Protein AF-A0A6I3LRM0-F1 (afdb_monomer_lite)

Secondary structure (DSSP, 8-state):
--SSHHHHHHSTT-------EEEEEEES-TTSTTEEEEEEEEETTEEEEEEEEE-STT-EEEEEEEEEEGGGTTSSTTEEEEEETTEEEEEEGGGTEEEEE--PPPSS-HHHHHHHHHHHHHHHTTT--GGGS--GGGGGS-HHHHHHHHHHHHHHHHHT-

Structure (mmCIF, N/CA/C/O backbone):
data_AF-A0A6I3LRM0-F1
#
_entry.id   AF-A0A6I3LRM0-F1
#
loop_
_atom_site.group_PDB
_atom_site.id
_atom_site.type_symbol
_atom_site.label_atom_id
_atom_site.label_alt_id
_atom_site.label_comp_id
_atom_site.label_asym_id
_atom_site.label_entity_id
_atom_site.label_seq_id
_atom_site.pdbx_PDB_ins_code
_atom_site.Cartn_x
_atom_site.Cartn_y
_atom_site.Cartn_z
_atom_site.occupancy
_atom_site.B_iso_or_equiv
_atom_site.auth_seq_id
_atom_site.auth_comp_id
_atom_site.auth_asym_id
_atom_site.auth_atom_id
_atom_site.pdbx_PDB_model_num
ATOM 1 N N . MET A 1 1 ? -15.231 53.203 8.872 1.00 47.06 1 MET A N 1
ATOM 2 C CA . MET A 1 1 ? -14.284 52.091 8.605 1.00 47.06 1 MET A CA 1
ATOM 3 C C . MET A 1 1 ? -14.138 51.131 9.801 1.00 47.06 1 MET A C 1
ATOM 5 O O . MET A 1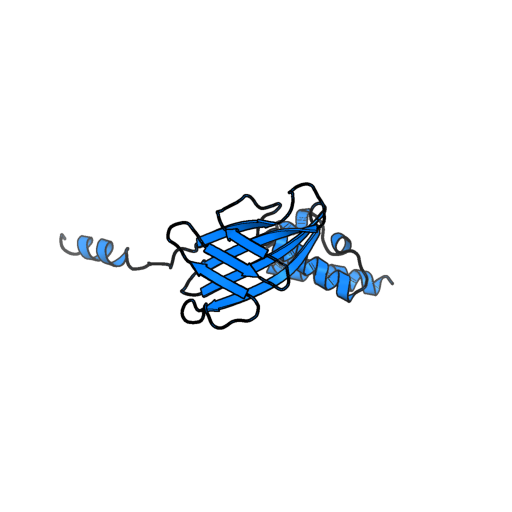 1 ? -13.026 50.768 10.150 1.00 47.06 1 MET A O 1
ATOM 9 N N . LYS A 1 2 ? -15.229 50.709 10.462 1.00 47.00 2 LYS A N 1
ATOM 10 C CA . LYS A 1 2 ? -15.162 49.749 11.592 1.00 47.00 2 LYS A CA 1
ATOM 11 C C . LYS A 1 2 ? -16.012 48.484 11.396 1.00 47.00 2 LYS A C 1
ATOM 13 O O . LYS A 1 2 ? -15.816 47.524 12.124 1.00 47.00 2 LYS A O 1
ATOM 18 N N . ASN A 1 3 ? -16.853 48.434 10.356 1.00 47.88 3 ASN A N 1
ATOM 19 C CA . ASN A 1 3 ? -17.756 47.299 10.112 1.00 47.88 3 ASN A CA 1
ATOM 20 C C . ASN A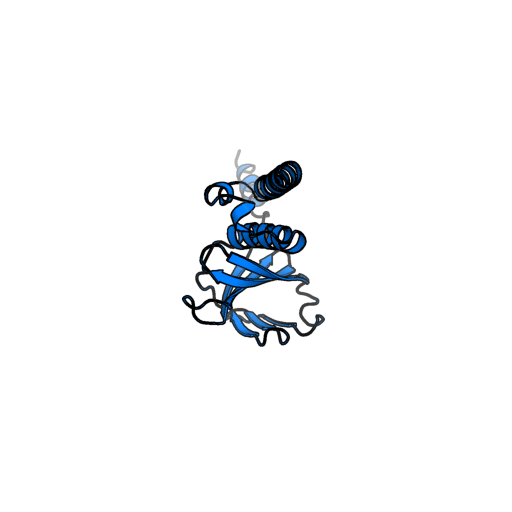 1 3 ? -17.262 46.315 9.035 1.00 47.88 3 ASN A C 1
ATOM 22 O O . ASN A 1 3 ? -17.826 45.238 8.905 1.00 47.88 3 ASN A O 1
ATOM 26 N N . TYR A 1 4 ? -16.193 46.636 8.296 1.00 49.25 4 TYR A N 1
ATOM 27 C CA . TYR A 1 4 ? -15.666 45.758 7.235 1.00 49.25 4 TYR A CA 1
ATOM 28 C C . TYR A 1 4 ? -14.591 44.772 7.718 1.00 49.25 4 TYR A C 1
ATOM 30 O O . TYR A 1 4 ? -14.334 43.775 7.053 1.00 49.25 4 TYR A O 1
ATOM 38 N N . ILE A 1 5 ? -13.995 45.003 8.894 1.00 51.50 5 ILE A N 1
ATOM 39 C CA . ILE A 1 5 ? -12.967 44.111 9.460 1.00 51.50 5 ILE A CA 1
ATOM 40 C C . ILE A 1 5 ? -13.608 42.858 10.081 1.00 51.50 5 ILE A C 1
ATOM 42 O O . ILE A 1 5 ? -13.011 41.786 10.062 1.00 51.50 5 ILE A O 1
ATOM 46 N N . LEU A 1 6 ? -14.858 42.951 10.551 1.00 43.78 6 LEU A N 1
ATOM 47 C CA . LEU A 1 6 ? -15.562 41.809 11.142 1.00 43.78 6 LEU A CA 1
ATOM 48 C C . LEU A 1 6 ? -16.000 40.765 10.097 1.00 43.78 6 LEU A C 1
ATOM 50 O O . LEU A 1 6 ? -16.112 39.587 10.424 1.00 43.78 6 LEU A O 1
ATOM 54 N N . LEU A 1 7 ? -16.202 41.173 8.836 1.00 44.19 7 LEU A N 1
ATOM 55 C CA . LEU A 1 7 ? -16.640 40.267 7.767 1.00 44.19 7 LEU A CA 1
ATOM 56 C C . LEU A 1 7 ? -15.504 39.349 7.273 1.00 44.19 7 LEU A C 1
ATOM 58 O O . LEU A 1 7 ? -15.749 38.201 6.920 1.00 44.19 7 LEU A O 1
ATOM 62 N N . LEU A 1 8 ? -14.252 39.818 7.309 1.00 48.16 8 LEU A N 1
ATOM 63 C CA . LEU A 1 8 ? -13.079 39.036 6.887 1.00 48.16 8 LEU A CA 1
ATOM 64 C C . LEU A 1 8 ? -12.650 37.975 7.912 1.00 48.16 8 LEU A C 1
ATOM 66 O O . LEU A 1 8 ? -12.040 36.979 7.536 1.00 48.16 8 LEU A O 1
ATOM 70 N N . ILE A 1 9 ? -13.016 38.137 9.186 1.00 48.88 9 ILE A N 1
ATOM 71 C CA . ILE A 1 9 ? -12.751 37.132 10.228 1.00 48.88 9 ILE A CA 1
ATOM 72 C C . ILE A 1 9 ? -13.809 36.013 10.188 1.00 48.88 9 ILE A C 1
ATOM 74 O O . ILE A 1 9 ? -13.499 34.866 10.500 1.00 48.88 9 ILE A O 1
ATOM 78 N N . LEU A 1 10 ? -15.033 36.307 9.727 1.00 40.38 10 LEU A N 1
ATOM 79 C CA . LEU A 1 10 ? -16.117 35.320 9.641 1.00 40.38 10 LEU A CA 1
ATOM 80 C C . LEU A 1 10 ? -16.057 34.425 8.388 1.00 40.38 10 LEU A C 1
ATOM 82 O O . LEU A 1 10 ? -16.590 33.320 8.410 1.00 40.38 10 LEU A O 1
ATOM 86 N N . LEU A 1 11 ? -15.393 34.864 7.310 1.00 40.50 11 LEU A N 1
ATOM 87 C CA . LEU A 1 11 ? -15.153 34.030 6.120 1.00 40.50 11 LEU A CA 1
ATOM 88 C C . LEU A 1 11 ? -13.920 33.115 6.240 1.00 40.50 11 LEU A C 1
ATOM 90 O O . LEU A 1 11 ? -13.747 32.221 5.416 1.00 40.50 11 LEU A O 1
ATOM 94 N N . GLY A 1 12 ? -13.081 33.297 7.265 1.00 43.78 12 GLY A N 1
ATOM 95 C CA . GLY A 1 12 ? -11.864 32.503 7.467 1.00 43.78 12 GLY A CA 1
ATOM 96 C C . GLY A 1 12 ? -12.072 31.124 8.106 1.00 43.78 12 GLY A C 1
ATOM 97 O O . GLY A 1 12 ? -11.112 30.369 8.214 1.00 43.78 12 GLY A O 1
ATOM 98 N N . THR A 1 13 ? -13.287 30.777 8.548 1.00 43.78 13 THR A N 1
ATOM 99 C CA . THR A 1 13 ? -13.531 29.580 9.382 1.00 43.78 13 THR A CA 1
ATOM 100 C C . THR A 1 13 ? -14.376 28.485 8.727 1.00 43.78 13 THR A C 1
ATOM 102 O O . THR A 1 13 ? -14.619 27.458 9.356 1.00 43.78 13 THR A O 1
ATOM 105 N N . PHE A 1 14 ? -14.772 28.634 7.458 1.00 41.12 14 PHE A N 1
ATOM 106 C CA . PHE A 1 14 ? -15.563 27.618 6.742 1.00 41.12 14 PHE A CA 1
ATOM 107 C C . PHE A 1 14 ? -14.760 26.679 5.836 1.00 41.12 14 PHE A C 1
ATOM 109 O O . PHE A 1 14 ? -15.344 25.880 5.109 1.00 41.12 14 PHE A O 1
ATOM 116 N N . THR A 1 15 ? -13.432 26.664 5.932 1.00 44.28 15 THR A N 1
ATOM 117 C CA . THR A 1 15 ? -12.644 25.519 5.461 1.00 44.28 15 THR A CA 1
ATOM 118 C C . THR A 1 15 ? -12.465 24.519 6.601 1.00 44.28 15 THR A C 1
ATOM 120 O O . THR A 1 15 ? -11.354 24.202 7.020 1.00 44.28 15 THR A O 1
ATOM 123 N N . LEU A 1 16 ? -13.578 23.953 7.083 1.00 43.88 16 LEU A N 1
ATOM 124 C CA . LEU A 1 16 ? -13.558 22.624 7.701 1.00 43.88 16 LEU A CA 1
ATOM 125 C C . LEU A 1 16 ? -13.198 21.619 6.597 1.00 43.88 16 LEU A C 1
ATOM 127 O O . LEU A 1 16 ? -14.032 20.846 6.133 1.00 43.88 16 LEU A O 1
ATOM 131 N N . GLN A 1 17 ? -11.951 21.651 6.124 1.00 48.22 17 GLN A N 1
ATOM 132 C CA . GLN A 1 17 ? -11.384 20.489 5.466 1.00 48.22 17 GLN A CA 1
ATOM 133 C C . GLN A 1 17 ? -11.472 19.374 6.500 1.00 48.22 17 GLN A C 1
ATOM 135 O O . GLN A 1 17 ? -10.882 19.490 7.576 1.00 48.22 17 GLN A O 1
ATOM 140 N N . ALA A 1 18 ? -12.271 18.343 6.221 1.00 59.72 18 ALA A N 1
ATOM 141 C CA . ALA A 1 18 ? -12.352 17.174 7.077 1.00 59.72 18 ALA A CA 1
ATOM 142 C C . ALA A 1 18 ? -10.9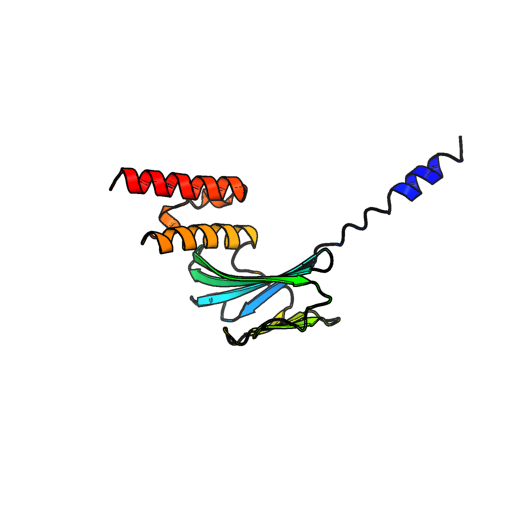22 16.664 7.287 1.00 59.72 18 ALA A C 1
ATOM 144 O O . ALA A 1 18 ? -10.280 16.182 6.351 1.00 59.72 18 ALA A O 1
ATOM 145 N N . GLN A 1 19 ? -10.390 16.878 8.491 1.00 72.00 19 GLN A N 1
ATOM 146 C CA . GLN A 1 19 ? -8.994 16.612 8.787 1.00 72.00 19 GLN A CA 1
ATOM 147 C C . GLN A 1 19 ? -8.731 15.127 8.552 1.00 72.00 19 GLN A C 1
ATOM 149 O O . GLN A 1 19 ? -9.363 14.274 9.181 1.00 72.00 19 GLN A O 1
ATOM 154 N N . GLU A 1 20 ? -7.810 14.821 7.640 1.00 86.88 20 GLU A N 1
ATOM 155 C CA . GLU A 1 20 ? -7.417 13.445 7.371 1.00 86.88 20 GLU A CA 1
ATOM 156 C C . GLU A 1 20 ? -6.839 12.823 8.648 1.00 86.88 20 GLU A C 1
ATOM 158 O O . GLU A 1 20 ? -5.932 13.369 9.284 1.00 86.88 20 GLU A O 1
ATOM 163 N N . GLN A 1 21 ? -7.367 11.662 9.035 1.00 90.12 21 GLN A N 1
ATOM 164 C CA . GLN A 1 21 ? -6.860 10.902 10.170 1.00 90.12 21 GLN A CA 1
ATOM 165 C C . GLN A 1 21 ? -6.245 9.593 9.702 1.00 90.12 21 GLN A C 1
ATOM 167 O O . GLN A 1 21 ? -6.949 8.674 9.290 1.00 90.12 21 GLN A O 1
ATOM 172 N N . VAL A 1 22 ? -4.926 9.483 9.851 1.00 91.88 22 VAL A N 1
ATOM 173 C CA . VAL A 1 22 ? -4.185 8.258 9.544 1.00 91.88 22 VAL A CA 1
ATOM 174 C C . VAL A 1 22 ? -3.939 7.450 10.821 1.00 91.88 22 VAL A C 1
ATOM 176 O O . VAL A 1 22 ? -3.454 7.952 11.844 1.00 91.88 22 VAL A O 1
ATOM 179 N N . PHE A 1 23 ? -4.278 6.166 10.757 1.00 93.88 23 PHE A N 1
ATOM 180 C CA . PHE A 1 23 ? -4.026 5.155 11.773 1.00 93.88 23 PHE A CA 1
ATOM 181 C C . PHE A 1 23 ? -3.180 4.047 11.168 1.00 93.88 23 PHE A C 1
ATOM 183 O O . PHE A 1 23 ? -3.474 3.532 10.096 1.00 93.88 23 PHE A O 1
ATOM 190 N N . THR A 1 24 ? -2.143 3.640 11.884 1.00 94.75 24 THR A N 1
ATOM 191 C CA . THR A 1 24 ? -1.172 2.673 11.374 1.00 94.75 24 THR A CA 1
ATOM 192 C C . THR A 1 24 ? -0.922 1.565 12.387 1.00 94.75 24 THR A C 1
ATOM 194 O O . THR A 1 24 ? -1.028 1.763 13.606 1.00 94.75 24 THR A O 1
ATOM 197 N N . SER A 1 25 ? -0.601 0.368 11.909 1.00 94.94 25 SER A N 1
ATOM 198 C CA . SER A 1 25 ? -0.163 -0.734 12.762 1.00 94.94 25 SER A CA 1
ATOM 199 C C . SER A 1 25 ? 0.694 -1.745 12.013 1.00 94.94 25 SER A C 1
ATOM 201 O O . SER A 1 25 ? 0.900 -1.629 10.813 1.00 94.94 25 SER A O 1
ATOM 203 N N . ARG A 1 26 ? 1.161 -2.757 12.750 1.00 94.38 26 ARG A N 1
ATOM 204 C CA . ARG A 1 26 ? 1.872 -3.914 12.205 1.00 94.38 26 ARG A CA 1
ATOM 205 C C . ARG A 1 26 ? 1.355 -5.218 12.802 1.00 94.38 26 ARG A C 1
ATOM 207 O O . ARG A 1 26 ? 1.115 -5.295 14.020 1.00 94.38 26 ARG A O 1
ATOM 214 N N . LYS A 1 27 ? 1.217 -6.251 11.974 1.00 93.81 27 LYS A N 1
ATOM 215 C CA . LYS A 1 27 ? 1.079 -7.650 12.402 1.00 93.81 27 LYS A CA 1
ATOM 216 C C . LYS A 1 27 ? 2.346 -8.406 12.007 1.00 93.81 27 LYS A C 1
ATOM 218 O O . LYS A 1 27 ? 2.764 -8.336 10.864 1.00 93.81 27 LYS A O 1
ATOM 223 N N . GLY A 1 28 ? 2.925 -9.129 12.960 1.00 91.38 28 GLY A N 1
ATOM 224 C CA . GLY A 1 28 ? 4.242 -9.745 12.812 1.00 91.38 28 GLY A CA 1
ATOM 225 C C . GLY A 1 28 ? 5.378 -8.851 13.334 1.00 91.38 28 GLY A C 1
ATOM 226 O O . GLY A 1 28 ? 5.169 -7.663 13.613 1.00 91.38 28 GLY A O 1
ATOM 227 N N . PRO A 1 29 ? 6.566 -9.428 13.548 1.00 86.25 29 PRO A N 1
ATOM 228 C CA . PRO A 1 29 ? 7.734 -8.703 14.034 1.00 86.25 29 PRO A CA 1
ATOM 229 C C . PRO A 1 29 ? 8.372 -7.855 12.926 1.00 86.25 29 PRO A C 1
ATOM 231 O O . PRO A 1 29 ? 8.431 -8.260 11.773 1.00 86.25 29 PRO A O 1
ATOM 234 N N . LYS A 1 30 ? 8.884 -6.673 13.298 1.00 81.12 30 LYS A N 1
ATOM 235 C CA . LYS A 1 30 ? 9.464 -5.687 12.364 1.00 81.12 30 LYS A CA 1
ATOM 236 C C . LYS A 1 30 ? 10.612 -6.253 11.519 1.00 81.12 30 LYS A C 1
ATOM 238 O O . LYS A 1 30 ? 10.771 -5.861 10.373 1.00 81.12 30 LYS A O 1
ATOM 243 N N . PHE A 1 31 ? 11.431 -7.111 12.118 1.00 80.31 31 PHE A N 1
ATOM 244 C CA . PHE A 1 31 ? 12.686 -7.573 11.527 1.00 80.31 31 PHE A CA 1
ATOM 245 C C . PHE A 1 31 ? 12.577 -8.944 10.857 1.00 80.31 31 PHE A C 1
ATOM 247 O O . PHE A 1 31 ? 13.591 -9.442 10.383 1.00 80.31 31 PHE A O 1
ATOM 254 N N . LEU A 1 32 ? 11.385 -9.558 10.823 1.00 82.62 32 LEU A N 1
ATOM 255 C CA . LEU A 1 32 ? 11.190 -10.784 10.052 1.00 82.62 32 LEU A CA 1
ATOM 256 C C . LEU A 1 32 ? 10.473 -10.483 8.737 1.00 82.62 32 LEU A C 1
ATOM 258 O O . LEU A 1 32 ? 9.559 -9.646 8.723 1.00 82.62 32 LEU A O 1
ATOM 262 N N . PRO A 1 33 ? 10.853 -11.183 7.658 1.00 85.00 33 PRO A N 1
ATOM 263 C CA . PRO A 1 33 ? 10.132 -11.122 6.401 1.00 85.00 33 PRO A CA 1
ATOM 264 C C . PRO A 1 33 ? 8.691 -11.610 6.564 1.00 85.00 33 PRO A C 1
ATOM 266 O O . PRO A 1 33 ? 8.402 -12.491 7.373 1.00 85.00 33 PRO A O 1
ATOM 269 N N . GLY A 1 34 ? 7.787 -11.047 5.766 1.00 88.81 34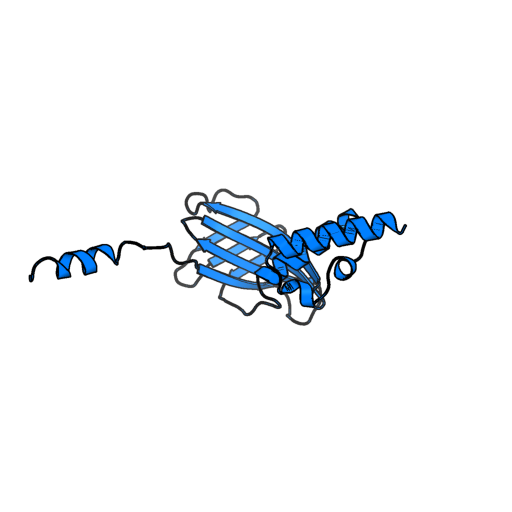 GLY A N 1
ATOM 270 C CA . GLY A 1 34 ? 6.394 -11.473 5.687 1.00 88.81 34 GLY A CA 1
ATOM 271 C C . GLY A 1 34 ? 5.479 -10.827 6.727 1.00 88.81 34 GLY A C 1
ATOM 272 O O . GLY A 1 34 ? 4.413 -11.370 7.019 1.00 88.81 34 GLY A O 1
ATOM 273 N N . HIS A 1 35 ? 5.882 -9.708 7.338 1.00 93.62 35 HIS A N 1
ATOM 274 C CA . HIS A 1 35 ? 4.997 -8.980 8.244 1.00 93.62 35 HIS A CA 1
ATOM 275 C C . HIS A 1 35 ? 4.063 -8.051 7.474 1.00 93.62 35 HIS A C 1
ATOM 277 O O . HIS A 1 35 ? 4.353 -7.606 6.365 1.00 93.62 35 HIS A O 1
ATOM 283 N N . TYR A 1 36 ? 2.942 -7.718 8.106 1.00 95.75 36 TYR A N 1
ATOM 284 C CA . TYR A 1 36 ? 1.958 -6.823 7.526 1.00 95.75 36 TYR A CA 1
ATOM 285 C C . TYR A 1 36 ? 2.049 -5.432 8.121 1.00 95.75 36 TYR A C 1
ATOM 287 O O . TYR A 1 36 ? 1.849 -5.273 9.329 1.00 95.75 36 TYR A O 1
ATOM 295 N N . ASP A 1 37 ? 2.261 -4.436 7.271 1.00 96.19 37 ASP A N 1
ATOM 296 C CA . ASP A 1 37 ? 2.031 -3.034 7.593 1.00 96.19 37 ASP A CA 1
ATOM 297 C C . ASP A 1 37 ? 0.576 -2.679 7.234 1.00 96.19 37 ASP A C 1
ATOM 299 O O . ASP A 1 37 ? 0.062 -3.007 6.163 1.00 96.19 37 ASP A O 1
ATOM 303 N N . ILE A 1 38 ? -0.123 -2.067 8.189 1.00 97.12 38 ILE A N 1
ATOM 304 C CA . ILE A 1 38 ? -1.557 -1.768 8.127 1.00 97.12 38 ILE A CA 1
ATOM 305 C C . ILE A 1 38 ? -1.727 -0.258 8.154 1.00 97.12 38 ILE A C 1
ATOM 307 O O . ILE A 1 38 ? -1.243 0.382 9.094 1.00 97.12 38 ILE A O 1
ATOM 311 N N . THR A 1 39 ? -2.484 0.293 7.208 1.00 97.12 39 THR A N 1
ATOM 312 C CA . THR A 1 39 ? -2.906 1.696 7.228 1.00 97.12 39 THR A CA 1
ATOM 313 C C . THR A 1 39 ? -4.419 1.813 7.107 1.00 97.12 39 THR A C 1
ATOM 315 O O . THR A 1 39 ? -5.063 1.128 6.317 1.00 97.12 39 THR A O 1
ATOM 318 N N . ILE A 1 40 ? -4.997 2.674 7.938 1.00 95.62 40 ILE A N 1
ATOM 319 C CA . ILE A 1 40 ? -6.393 3.081 7.872 1.00 95.62 40 ILE A CA 1
ATOM 320 C C . ILE A 1 40 ? -6.419 4.603 7.834 1.00 95.62 40 ILE A C 1
ATOM 322 O O . ILE A 1 40 ? -5.999 5.244 8.796 1.00 95.62 40 ILE A O 1
ATOM 326 N N . THR A 1 41 ? -6.916 5.168 6.744 1.00 94.56 41 THR A N 1
ATOM 327 C CA . THR A 1 41 ? -7.104 6.610 6.577 1.00 94.56 41 THR A CA 1
ATOM 328 C C . THR A 1 41 ? -8.591 6.921 6.637 1.00 94.56 41 THR A C 1
ATOM 330 O O . THR A 1 41 ? -9.378 6.275 5.954 1.00 94.56 41 THR A O 1
ATOM 333 N N . VAL A 1 42 ? -8.989 7.893 7.453 1.00 91.94 42 VAL A N 1
ATOM 334 C CA . VAL A 1 42 ? -10.368 8.391 7.516 1.00 91.94 42 VAL A CA 1
ATOM 335 C C . VAL A 1 42 ? -10.385 9.828 7.011 1.00 91.94 42 VAL A C 1
ATOM 337 O O . VAL A 1 42 ? -9.711 10.685 7.584 1.00 91.94 42 VAL A O 1
ATOM 340 N N . GLN A 1 43 ? -11.133 10.077 5.939 1.00 92.81 43 GLN A N 1
ATOM 341 C CA . GLN A 1 43 ? -11.274 11.390 5.308 1.00 92.81 43 GLN A CA 1
ATOM 342 C C . GLN A 1 43 ? -12.628 11.468 4.596 1.00 92.81 43 GLN A C 1
ATOM 344 O O . GLN A 1 43 ? -13.024 10.497 3.957 1.00 92.81 43 GLN A O 1
ATOM 349 N N . ASN A 1 44 ? -13.320 12.610 4.681 1.00 89.62 44 ASN A N 1
ATOM 350 C CA . ASN A 1 44 ? -14.584 12.868 3.968 1.00 89.62 44 ASN A CA 1
ATOM 351 C C . ASN A 1 44 ? -15.606 11.718 4.102 1.00 89.62 44 ASN A C 1
ATOM 353 O O . ASN A 1 44 ? -16.056 11.161 3.103 1.00 89.62 44 ASN A O 1
ATOM 357 N N . ASP A 1 45 ? -15.887 11.290 5.337 1.00 89.50 45 ASP A N 1
ATOM 358 C CA . ASP A 1 45 ? -16.780 10.162 5.653 1.00 89.50 45 ASP A CA 1
ATOM 359 C C . ASP A 1 45 ? -16.450 8.839 4.948 1.00 89.50 45 ASP A C 1
ATOM 361 O O . ASP A 1 45 ? -17.290 7.948 4.835 1.00 89.50 45 ASP A O 1
ATOM 365 N N . THR A 1 46 ? -15.202 8.672 4.517 1.00 92.12 46 THR A N 1
ATOM 366 C CA . THR A 1 46 ? -14.691 7.442 3.920 1.00 92.12 46 THR A CA 1
ATOM 367 C C . THR A 1 46 ? -13.550 6.898 4.766 1.00 92.12 46 THR A C 1
ATOM 369 O O . THR A 1 46 ? -12.617 7.615 5.132 1.00 92.12 46 THR A O 1
ATOM 372 N N . LEU A 1 47 ? -13.610 5.603 5.064 1.00 93.38 47 LEU A N 1
ATOM 373 C CA . LEU A 1 47 ? -12.515 4.834 5.630 1.00 93.38 47 LEU A CA 1
ATOM 374 C C . LEU A 1 47 ? -11.810 4.086 4.500 1.00 93.38 47 LEU A C 1
ATOM 376 O O . LEU A 1 47 ? -12.405 3.233 3.847 1.00 93.38 47 LEU A O 1
ATOM 380 N N . LYS A 1 48 ? -10.527 4.377 4.297 1.00 95.25 48 LYS A N 1
ATOM 381 C CA . LYS A 1 48 ? -9.643 3.633 3.403 1.00 95.25 48 LYS A CA 1
ATOM 382 C C . LYS A 1 48 ? -8.756 2.701 4.216 1.00 95.25 48 LYS A C 1
ATOM 384 O O . LYS A 1 48 ? -7.974 3.165 5.040 1.00 95.25 48 LYS A O 1
ATOM 389 N N . TYR A 1 49 ? -8.859 1.403 3.975 1.00 95.50 49 TYR A N 1
ATOM 390 C CA . TYR A 1 49 ? -8.002 0.374 4.544 1.00 95.50 49 TYR A CA 1
ATOM 391 C C . TYR A 1 49 ? -7.032 -0.151 3.490 1.00 95.50 49 TYR A C 1
ATOM 393 O O . TYR A 1 49 ? -7.439 -0.632 2.430 1.00 95.50 49 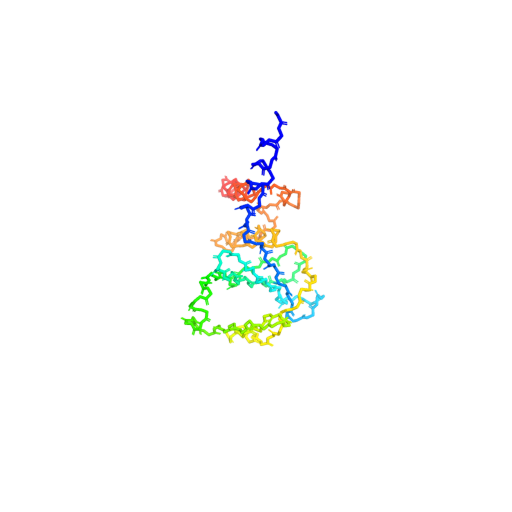TYR A O 1
ATOM 401 N N . GLU A 1 50 ? -5.742 -0.101 3.803 1.00 97.44 50 GLU A N 1
ATOM 402 C CA . GLU A 1 50 ? -4.700 -0.714 2.994 1.00 97.44 50 GLU A CA 1
ATOM 403 C C . GLU A 1 50 ? -3.862 -1.674 3.843 1.00 97.44 50 GLU A C 1
ATOM 405 O O . GLU A 1 50 ? -3.516 -1.406 5.000 1.00 97.44 50 GLU A O 1
ATOM 410 N N . LEU A 1 51 ? -3.555 -2.821 3.243 1.00 97.25 51 LEU A N 1
ATOM 411 C CA . LEU A 1 51 ? -2.732 -3.867 3.835 1.00 97.25 51 LEU A CA 1
ATOM 412 C C . LEU A 1 51 ? -1.553 -4.128 2.919 1.00 97.25 51 LEU A C 1
ATOM 414 O O . LEU A 1 51 ? -1.750 -4.427 1.741 1.00 97.25 51 LEU A O 1
ATOM 418 N N . PHE A 1 52 ? -0.352 -4.080 3.477 1.00 97.50 52 PHE A N 1
ATOM 419 C CA . PHE A 1 52 ? 0.876 -4.325 2.743 1.00 97.50 52 PHE A CA 1
ATOM 420 C C . PHE A 1 52 ? 1.636 -5.487 3.368 1.00 97.50 52 PHE A C 1
ATOM 422 O O . PHE A 1 52 ? 1.841 -5.505 4.580 1.00 97.50 52 PHE A O 1
ATOM 429 N N . ASN A 1 53 ? 2.058 -6.449 2.551 1.00 96.31 53 ASN A N 1
ATOM 430 C CA . ASN A 1 53 ? 3.057 -7.436 2.946 1.00 96.31 53 ASN A CA 1
ATOM 431 C C . ASN A 1 53 ? 4.449 -6.860 2.711 1.00 96.31 53 ASN A C 1
ATOM 433 O O . ASN A 1 53 ? 4.695 -6.306 1.641 1.00 96.31 53 ASN A O 1
ATOM 437 N N . HIS A 1 54 ? 5.329 -7.001 3.694 1.00 94.44 54 HIS A N 1
ATOM 438 C CA . HIS A 1 54 ? 6.713 -6.570 3.636 1.00 94.44 54 HIS A CA 1
ATOM 439 C C . HIS A 1 54 ? 7.639 -7.751 3.932 1.00 94.44 54 HIS A C 1
ATOM 441 O O . HIS A 1 54 ? 7.590 -8.339 5.016 1.00 94.44 54 HIS A O 1
ATOM 447 N N . TRP A 1 55 ? 8.505 -8.091 2.977 1.00 88.38 55 TRP A N 1
ATOM 448 C CA . TRP A 1 55 ? 9.471 -9.187 3.124 1.00 88.38 55 TRP A CA 1
ATOM 449 C C . TRP A 1 55 ? 10.868 -8.681 3.463 1.00 88.38 55 TRP A C 1
ATOM 451 O O . TRP A 1 55 ? 11.474 -9.107 4.437 1.00 88.38 55 TRP A O 1
ATOM 461 N N . TYR A 1 56 ? 11.371 -7.731 2.691 1.00 81.19 56 TYR A N 1
ATOM 462 C CA . TYR A 1 56 ? 12.714 -7.185 2.849 1.00 81.19 56 TYR A CA 1
ATOM 463 C C . TYR A 1 56 ? 12.681 -5.698 2.559 1.00 81.19 56 TYR A C 1
ATOM 465 O O . TYR A 1 56 ? 11.710 -5.217 1.975 1.00 81.19 56 TYR A O 1
ATOM 473 N N . SER A 1 57 ? 13.773 -5.008 2.901 1.00 78.12 57 SER A N 1
ATOM 474 C CA . SER A 1 57 ? 13.954 -3.589 2.595 1.00 78.12 57 SER A CA 1
ATOM 475 C C . SER A 1 57 ? 13.444 -3.275 1.188 1.00 78.12 57 SER A C 1
ATOM 477 O O . SER A 1 57 ? 13.896 -3.870 0.206 1.00 78.12 57 SER A O 1
ATOM 479 N N . ARG A 1 58 ? 12.460 -2.373 1.110 1.00 81.62 58 ARG A N 1
ATOM 480 C CA . ARG A 1 58 ? 11.864 -1.895 -0.144 1.00 81.62 58 ARG A CA 1
ATOM 481 C C . ARG A 1 58 ? 11.220 -2.984 -1.007 1.00 81.62 58 ARG A C 1
ATOM 483 O O . ARG A 1 58 ? 11.253 -2.919 -2.235 1.00 81.62 58 ARG A O 1
ATOM 490 N N . SER A 1 59 ? 10.622 -3.986 -0.374 1.00 91.19 59 SER A N 1
ATOM 491 C CA . SER A 1 59 ? 9.886 -5.058 -1.050 1.00 91.19 59 SER A CA 1
ATOM 492 C C . SER A 1 59 ? 8.496 -5.189 -0.452 1.00 91.19 59 SER A C 1
ATOM 494 O O . SER A 1 59 ? 8.321 -5.798 0.605 1.00 91.19 59 SER A O 1
ATOM 496 N N . TYR A 1 60 ? 7.518 -4.609 -1.148 1.00 95.62 60 TYR A N 1
ATOM 497 C CA . TYR A 1 60 ? 6.130 -4.545 -0.714 1.00 95.62 60 TYR A CA 1
ATOM 498 C C . TYR A 1 60 ? 5.177 -5.123 -1.751 1.00 95.62 60 TYR A C 1
ATOM 500 O O . TYR A 1 60 ? 5.357 -4.910 -2.946 1.00 95.62 60 TYR A O 1
ATOM 508 N N . ALA A 1 61 ? 4.119 -5.774 -1.273 1.00 96.12 61 ALA A N 1
ATOM 509 C CA . ALA A 1 61 ? 2.933 -6.071 -2.066 1.00 96.12 61 ALA A CA 1
ATOM 510 C C . ALA A 1 61 ? 1.686 -5.546 -1.359 1.00 96.12 61 ALA A C 1
ATOM 512 O O . ALA A 1 61 ? 1.483 -5.800 -0.169 1.00 96.12 61 ALA A O 1
ATOM 513 N N . GLN A 1 62 ? 0.818 -4.857 -2.099 1.00 97.44 62 GLN A N 1
ATOM 514 C CA . GLN A 1 62 ? -0.467 -4.404 -1.578 1.00 97.44 62 GLN A CA 1
ATOM 515 C C . GLN A 1 62 ? -1.493 -5.539 -1.671 1.00 97.44 62 GLN A C 1
ATOM 517 O O . GLN A 1 62 ? -1.889 -5.954 -2.757 1.00 97.44 62 GLN A O 1
ATOM 522 N N . LEU A 1 63 ? -1.925 -6.031 -0.513 1.00 96.19 63 LEU A N 1
ATOM 523 C CA . LEU A 1 63 ? -2.853 -7.154 -0.367 1.00 96.19 63 LEU A CA 1
ATOM 524 C C . LEU A 1 63 ? -4.317 -6.714 -0.229 1.00 96.19 63 LEU A C 1
ATOM 526 O O . LEU A 1 63 ? -5.230 -7.465 -0.575 1.00 96.19 63 LEU A O 1
ATOM 530 N N . ARG A 1 64 ? -4.548 -5.505 0.293 1.00 95.25 64 ARG A N 1
ATOM 531 C CA . ARG A 1 64 ? -5.866 -4.860 0.388 1.00 95.25 64 ARG A CA 1
ATOM 532 C C . ARG A 1 64 ? -5.740 -3.387 0.010 1.00 95.25 64 ARG A C 1
ATOM 534 O O . ARG A 1 64 ? -4.757 -2.741 0.370 1.00 95.25 64 ARG A O 1
ATOM 541 N N . ASN A 1 65 ? -6.756 -2.872 -0.671 1.00 95.50 65 ASN A N 1
ATOM 542 C CA . ASN A 1 65 ? -6.982 -1.451 -0.924 1.00 95.50 65 ASN A CA 1
ATOM 543 C C . ASN A 1 65 ? -8.496 -1.248 -1.017 1.00 95.50 65 ASN A C 1
ATOM 545 O O . ASN A 1 65 ? -9.092 -1.444 -2.073 1.00 95.50 65 ASN A O 1
ATOM 549 N N . VAL A 1 66 ? -9.118 -0.986 0.127 1.00 93.06 66 VAL A N 1
ATOM 550 C CA . VAL A 1 66 ? -10.572 -0.975 0.284 1.00 93.06 66 VAL A CA 1
ATOM 551 C C . VAL A 1 66 ? -10.995 0.398 0.777 1.00 93.06 66 VAL A C 1
ATOM 553 O O . VAL A 1 66 ? -10.439 0.889 1.755 1.00 93.06 66 VAL A O 1
ATOM 556 N N . SER A 1 67 ? -11.982 1.001 0.123 1.00 93.06 67 SER A N 1
ATOM 557 C CA . SER A 1 67 ? -12.593 2.264 0.543 1.00 93.06 67 SER A CA 1
ATOM 558 C C . SER A 1 67 ? -14.053 2.020 0.893 1.00 93.06 67 SER A C 1
ATOM 560 O O . SER A 1 67 ? -14.781 1.420 0.102 1.00 93.06 67 SER A O 1
ATOM 562 N N . ILE A 1 68 ? -14.470 2.472 2.073 1.00 89.94 68 ILE A N 1
ATOM 563 C CA . ILE A 1 68 ? -15.795 2.206 2.633 1.00 89.94 68 ILE A CA 1
ATOM 564 C C . ILE A 1 68 ? -16.384 3.517 3.148 1.00 89.94 68 ILE A C 1
ATOM 566 O O . ILE A 1 68 ? -15.765 4.145 4.013 1.00 89.94 68 ILE A O 1
ATOM 570 N N . PRO A 1 69 ? -17.568 3.937 2.677 1.00 90.94 69 PRO A N 1
ATOM 571 C CA . PRO A 1 69 ? -18.314 5.004 3.331 1.00 90.94 69 PRO A CA 1
ATOM 572 C C . PRO A 1 69 ? -18.589 4.628 4.791 1.00 90.94 69 PRO A C 1
ATOM 574 O O . PRO A 1 69 ? -19.002 3.504 5.076 1.00 90.94 69 PRO A O 1
ATOM 577 N N . LEU A 1 70 ? -18.396 5.549 5.736 1.00 87.88 70 LEU A N 1
ATOM 578 C CA . LEU A 1 70 ? -18.582 5.269 7.166 1.00 87.88 70 LEU A CA 1
ATOM 579 C C . LEU A 1 70 ? -20.006 4.791 7.493 1.00 87.88 70 LEU A C 1
ATOM 581 O O . LEU A 1 70 ? -20.182 3.984 8.404 1.00 87.88 70 LEU A O 1
ATOM 585 N N . ASN A 1 71 ? -21.000 5.214 6.709 1.00 86.56 71 ASN A N 1
ATOM 586 C CA . ASN A 1 71 ? -22.393 4.777 6.841 1.00 86.56 71 ASN A CA 1
ATOM 587 C C . ASN A 1 71 ? -22.612 3.298 6.463 1.00 86.56 71 ASN A C 1
ATOM 589 O O . ASN A 1 71 ? -23.584 2.694 6.909 1.00 86.56 71 ASN A O 1
ATOM 593 N N . ASP A 1 72 ? -21.701 2.698 5.691 1.00 84.25 72 ASP A N 1
ATOM 594 C CA . ASP A 1 72 ? -21.764 1.304 5.234 1.00 84.25 72 ASP A CA 1
ATOM 595 C C . ASP A 1 72 ? -20.661 0.424 5.846 1.00 84.25 72 ASP A C 1
ATOM 597 O O . ASP A 1 72 ? -20.452 -0.711 5.420 1.00 84.25 72 ASP A O 1
ATOM 601 N N . ILE A 1 73 ? -19.978 0.903 6.891 1.00 77.00 73 ILE A N 1
ATOM 602 C CA . ILE A 1 73 ? -18.830 0.232 7.529 1.00 77.00 73 ILE A CA 1
ATOM 603 C C . ILE A 1 73 ? -19.117 -1.197 8.032 1.00 77.00 73 ILE A C 1
ATOM 605 O O . ILE A 1 73 ? -18.196 -1.972 8.289 1.00 77.00 73 ILE A O 1
ATOM 609 N N . HIS A 1 74 ? -20.395 -1.552 8.168 1.00 70.56 74 HIS A N 1
ATOM 610 C CA . HIS A 1 74 ? -20.868 -2.861 8.612 1.00 70.56 74 HIS A CA 1
ATOM 611 C C . HIS A 1 74 ? -21.212 -3.833 7.467 1.00 70.56 74 HIS A C 1
ATOM 613 O O . HIS A 1 74 ? -21.608 -4.959 7.752 1.00 70.56 74 HIS A O 1
ATOM 619 N N . LYS A 1 75 ? -21.099 -3.427 6.193 1.00 61.06 75 LYS A N 1
ATOM 620 C CA . LYS A 1 75 ? -21.636 -4.172 5.034 1.00 61.06 75 LYS A CA 1
ATOM 621 C C . LYS A 1 75 ? -20.581 -4.752 4.078 1.00 61.06 75 LYS A C 1
ATOM 623 O O . LYS A 1 75 ? -20.889 -4.971 2.910 1.00 61.06 75 LYS A O 1
ATOM 628 N N . GLN A 1 76 ? -19.351 -5.011 4.520 1.00 63.91 76 GLN A N 1
ATOM 629 C CA . GLN A 1 76 ? -18.312 -5.531 3.624 1.00 63.91 76 GLN A CA 1
ATOM 630 C C . GLN A 1 76 ? -17.620 -6.790 4.136 1.00 63.91 76 GLN A C 1
ATOM 632 O O . GLN A 1 76 ? -16.924 -6.732 5.139 1.00 63.91 76 GLN A O 1
ATOM 637 N N . ASP A 1 77 ? -17.683 -7.852 3.326 1.00 69.25 77 ASP A N 1
ATOM 638 C CA . ASP A 1 77 ? -16.683 -8.926 3.267 1.00 69.25 77 ASP A CA 1
ATOM 639 C C . ASP A 1 77 ? -16.341 -9.606 4.616 1.00 69.25 77 ASP A C 1
ATOM 641 O O . ASP A 1 77 ? -17.024 -9.475 5.627 1.00 69.25 77 ASP A O 1
ATOM 645 N N . SER A 1 78 ? -15.236 -10.356 4.628 1.00 82.88 78 SER A N 1
ATOM 646 C CA . SER A 1 78 ? -14.564 -10.893 5.816 1.00 82.88 78 SER A CA 1
ATOM 647 C C . SER A 1 78 ? -13.818 -9.814 6.631 1.00 82.88 78 SER A C 1
ATOM 649 O O . SER A 1 78 ? -12.793 -10.112 7.257 1.00 82.88 78 SER A O 1
ATOM 651 N N . ILE A 1 79 ? -14.216 -8.538 6.519 1.00 91.25 79 ILE A N 1
ATOM 652 C CA . ILE A 1 79 ? -13.518 -7.393 7.116 1.00 91.25 79 ILE A CA 1
ATOM 653 C C . ILE A 1 79 ? -14.493 -6.617 7.995 1.00 91.25 79 ILE A C 1
ATOM 655 O O . ILE A 1 79 ? -15.570 -6.222 7.578 1.00 91.25 79 ILE A O 1
ATOM 659 N N . THR A 1 80 ? -14.116 -6.342 9.235 1.00 91.12 80 THR A N 1
ATOM 660 C CA . THR A 1 80 ? -14.949 -5.568 10.153 1.00 91.12 80 THR A CA 1
ATOM 661 C C . THR A 1 80 ? -14.138 -4.460 10.793 1.00 91.12 80 THR A C 1
ATOM 663 O O . THR A 1 80 ? -13.034 -4.679 11.295 1.00 91.12 80 THR A O 1
ATOM 666 N N . PHE A 1 81 ? -14.727 -3.267 10.836 1.00 91.12 81 PHE A N 1
ATOM 667 C CA . PHE A 1 81 ? -14.169 -2.121 11.535 1.00 91.12 81 PHE A CA 1
ATOM 668 C C . PHE A 1 81 ? -15.090 -1.706 12.677 1.00 91.12 81 PHE A C 1
ATOM 670 O O . PHE A 1 81 ? -16.294 -1.533 12.507 1.00 91.12 81 PHE A O 1
ATOM 677 N N . LYS A 1 82 ? -14.508 -1.484 13.855 1.00 89.81 82 LYS A N 1
ATOM 678 C CA . LYS A 1 82 ? -15.192 -0.866 14.992 1.00 89.81 82 LYS A CA 1
ATOM 679 C C . LYS A 1 82 ? -14.427 0.375 15.416 1.00 89.81 82 LYS A C 1
ATOM 681 O O . LYS A 1 82 ? -13.343 0.286 16.002 1.00 89.81 82 LYS A O 1
ATOM 686 N N . ILE A 1 83 ? -14.994 1.537 15.117 1.00 87.50 83 ILE A N 1
ATOM 687 C CA . ILE A 1 83 ? -14.434 2.830 15.509 1.00 87.50 83 ILE A CA 1
ATOM 688 C C . ILE A 1 83 ? -14.773 3.074 16.981 1.00 87.50 83 ILE A C 1
ATOM 690 O O . ILE A 1 83 ? -15.915 2.938 17.412 1.00 87.50 83 ILE A O 1
ATOM 694 N N . THR A 1 84 ? -13.765 3.404 17.786 1.00 83.25 84 THR A N 1
ATOM 695 C CA . THR A 1 84 ? -13.933 3.720 19.210 1.00 83.25 84 THR A CA 1
ATOM 696 C C . THR A 1 84 ? -13.181 5.000 19.549 1.00 83.25 84 THR A C 1
ATOM 698 O O . THR A 1 84 ? -12.216 5.353 18.873 1.00 83.25 84 THR A O 1
ATOM 701 N N . LYS A 1 85 ? -13.508 5.626 20.688 1.00 79.06 85 LYS A N 1
ATOM 702 C CA . LYS A 1 85 ? -12.739 6.768 21.229 1.00 79.06 85 LYS A CA 1
ATOM 703 C C . LYS A 1 85 ? -11.237 6.484 21.373 1.00 79.06 85 LYS A C 1
ATOM 705 O O . LYS A 1 85 ? -10.433 7.402 21.416 1.00 79.06 85 LYS A O 1
ATOM 710 N N . LYS A 1 86 ? -10.846 5.209 21.488 1.00 77.94 86 LYS A N 1
ATOM 711 C CA . LYS A 1 86 ? -9.456 4.793 21.712 1.00 77.94 86 LYS A CA 1
ATOM 712 C C . LYS A 1 86 ? -8.753 4.307 20.429 1.00 77.94 86 LYS A C 1
ATOM 714 O O . LYS A 1 86 ? -7.699 3.678 20.557 1.00 77.94 86 LYS A O 1
ATOM 719 N N . GLY A 1 87 ? -9.343 4.504 19.246 1.00 85.56 87 GLY A N 1
ATOM 720 C CA . GLY A 1 87 ? -8.832 4.061 17.941 1.00 85.56 87 GLY A CA 1
ATOM 721 C C . GLY A 1 87 ? -9.758 3.074 17.223 1.00 85.56 87 GLY A C 1
ATOM 722 O O . GLY A 1 87 ? -10.876 2.815 17.674 1.00 85.56 87 GLY A O 1
ATOM 723 N N . ILE A 1 88 ? -9.271 2.497 16.125 1.00 91.50 88 ILE A N 1
ATOM 724 C CA . ILE A 1 88 ? -10.038 1.592 15.258 1.00 91.50 88 ILE A CA 1
ATOM 725 C C . ILE A 1 88 ? -9.669 0.143 15.582 1.00 91.50 88 ILE A C 1
ATOM 727 O O . ILE A 1 88 ? -8.488 -0.199 15.665 1.00 91.50 88 ILE A O 1
ATOM 731 N N . HIS A 1 89 ? -10.663 -0.712 15.805 1.00 93.62 89 HIS A N 1
ATOM 732 C CA . HIS A 1 89 ? -10.471 -2.159 15.839 1.00 93.62 89 HIS A CA 1
ATOM 733 C C . HIS A 1 89 ? -10.749 -2.720 14.448 1.00 93.62 89 HIS A C 1
ATOM 735 O O . HIS A 1 89 ? -11.821 -2.470 13.906 1.00 93.62 89 HIS A O 1
ATOM 741 N N . LEU A 1 90 ? -9.773 -3.430 13.890 1.00 93.94 90 LEU A N 1
ATOM 742 C CA . LEU A 1 90 ? -9.840 -4.083 12.590 1.00 93.94 90 LEU A CA 1
ATOM 743 C C . LEU A 1 90 ? -9.847 -5.596 12.797 1.00 93.94 90 LEU A C 1
ATOM 745 O O . LEU A 1 90 ? -8.947 -6.125 13.458 1.00 93.94 90 LEU A O 1
ATOM 749 N N . THR A 1 91 ? -10.802 -6.253 12.155 1.00 94.25 91 THR A N 1
ATOM 750 C CA . THR A 1 91 ? -10.776 -7.685 11.870 1.00 94.25 91 THR A CA 1
ATOM 751 C C . THR A 1 91 ? -10.694 -7.868 10.353 1.00 94.25 91 THR A C 1
ATOM 753 O O . THR A 1 91 ? -11.516 -7.298 9.653 1.00 94.25 91 THR A O 1
ATOM 756 N N . ASP A 1 92 ? -9.721 -8.618 9.839 1.00 94.25 92 ASP A N 1
ATOM 757 C CA . ASP A 1 92 ? -9.665 -9.101 8.447 1.00 94.25 92 ASP A CA 1
ATOM 758 C C . ASP A 1 92 ? -9.362 -10.602 8.489 1.00 94.25 92 ASP A C 1
ATOM 760 O O . ASP A 1 92 ? -8.217 -11.013 8.717 1.00 94.25 92 ASP A O 1
ATOM 764 N N . GLU A 1 93 ? -10.399 -11.423 8.331 1.00 92.75 93 GLU A N 1
ATOM 765 C CA . GLU A 1 93 ? -10.311 -12.873 8.537 1.00 92.75 93 GLU A CA 1
ATOM 766 C C . GLU A 1 93 ? -9.430 -13.546 7.482 1.00 92.75 93 GLU A C 1
ATOM 768 O O . GLU A 1 93 ? -8.655 -14.440 7.821 1.00 92.75 93 GLU A O 1
ATOM 773 N N . LYS A 1 94 ? -9.440 -13.049 6.235 1.00 92.81 94 LYS A N 1
ATOM 774 C CA . LYS A 1 94 ? -8.618 -13.576 5.130 1.00 92.81 94 LYS A CA 1
ATOM 775 C C . LYS A 1 94 ? -7.128 -13.586 5.470 1.00 92.81 94 LYS A C 1
ATOM 777 O O . LYS A 1 9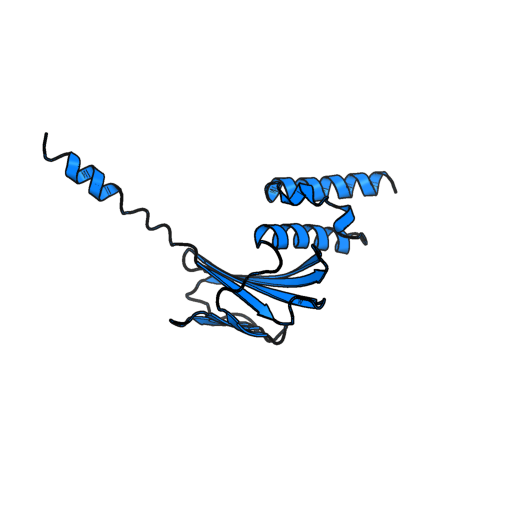4 ? -6.403 -14.489 5.064 1.00 92.81 94 LYS A O 1
ATOM 782 N N . PHE A 1 95 ? -6.669 -12.584 6.218 1.00 93.25 95 PHE A N 1
ATOM 783 C CA . PHE A 1 95 ? -5.274 -12.458 6.650 1.00 93.25 95 PHE A CA 1
ATOM 784 C C . PHE A 1 95 ? -5.087 -12.754 8.148 1.00 93.25 95 PHE A C 1
ATOM 786 O O . PHE A 1 95 ? -4.005 -12.522 8.709 1.00 93.25 95 PHE A O 1
ATOM 793 N N . GLY A 1 96 ? -6.132 -13.258 8.817 1.00 93.94 96 GLY A N 1
ATOM 794 C CA . GLY A 1 96 ? -6.172 -13.566 10.247 1.00 93.94 96 GLY A CA 1
ATOM 795 C C . GLY A 1 96 ? -5.814 -12.373 11.136 1.00 93.94 96 GLY A C 1
ATOM 796 O O . GLY A 1 96 ? -5.085 -12.527 12.120 1.00 93.94 96 GLY A O 1
ATOM 797 N N . ILE A 1 97 ? -6.164 -11.152 10.738 1.00 95.00 97 ILE A N 1
ATOM 798 C CA . ILE A 1 97 ? -5.840 -9.932 11.483 1.00 95.00 97 ILE A CA 1
ATOM 799 C C . ILE A 1 97 ? -6.995 -9.645 12.432 1.00 95.00 97 ILE A C 1
ATOM 801 O O . ILE A 1 97 ? -8.082 -9.356 11.968 1.00 95.00 97 ILE A O 1
ATOM 805 N N . THR A 1 98 ? -6.737 -9.627 13.738 1.00 94.81 98 THR A N 1
ATOM 806 C CA . THR A 1 98 ? -7.661 -9.071 14.738 1.00 94.81 98 THR A CA 1
ATOM 807 C C . THR A 1 98 ? -6.859 -8.139 15.623 1.00 94.81 98 THR A C 1
ATOM 809 O O . THR A 1 98 ? -6.056 -8.576 16.454 1.00 94.81 98 THR A O 1
ATOM 812 N N . LYS A 1 99 ? -6.959 -6.830 15.382 1.00 92.88 99 LYS A N 1
ATOM 813 C CA . LYS A 1 99 ? -6.050 -5.868 16.004 1.00 92.88 99 LYS A CA 1
ATOM 814 C C . LYS A 1 99 ? -6.687 -4.511 16.223 1.00 92.88 99 LYS A C 1
ATOM 816 O O . LYS A 1 99 ? -7.349 -3.937 15.367 1.00 92.88 99 LYS A O 1
ATOM 821 N N . LYS A 1 100 ? -6.349 -3.921 17.364 1.00 93.38 100 LYS A N 1
ATOM 822 C CA . LYS A 1 100 ? -6.540 -2.495 17.588 1.00 93.38 100 LYS A CA 1
ATOM 823 C C . LYS A 1 100 ? -5.423 -1.689 16.920 1.00 93.38 100 LYS A C 1
ATOM 825 O O . LYS A 1 100 ? -4.251 -1.830 17.278 1.00 93.38 100 LYS A O 1
ATOM 830 N N . ILE A 1 101 ? -5.799 -0.813 16.000 1.00 92.31 101 ILE A N 1
ATOM 831 C CA . ILE A 1 101 ? -4.901 0.052 15.241 1.00 92.31 101 ILE A CA 1
ATOM 832 C C . ILE A 1 101 ? -4.663 1.328 16.055 1.00 92.31 101 ILE A C 1
ATOM 834 O O . ILE A 1 101 ? -5.565 2.131 16.294 1.00 92.31 101 ILE A O 1
ATOM 838 N N . LYS A 1 102 ? -3.429 1.471 16.542 1.00 82.25 102 LYS A N 1
ATOM 839 C CA . LYS A 1 102 ? -2.945 2.624 17.306 1.00 82.25 102 LYS A CA 1
ATOM 840 C C . LYS A 1 102 ? -1.652 3.077 16.643 1.00 82.25 102 LYS A C 1
ATOM 842 O O . LYS A 1 102 ? -0.673 2.352 16.781 1.00 82.25 102 LYS A O 1
ATOM 847 N N . ARG A 1 103 ? -1.693 4.205 15.925 1.00 84.94 103 ARG A N 1
ATOM 848 C CA . ARG A 1 103 ? -0.585 4.874 15.209 1.00 84.94 103 ARG A CA 1
ATOM 849 C C . ARG A 1 103 ? 0.814 4.330 15.566 1.00 84.94 103 ARG A C 1
ATOM 851 O O . ARG A 1 103 ? 1.440 4.810 16.506 1.00 84.94 103 ARG A O 1
ATOM 858 N N . LYS A 1 104 ? 1.277 3.300 14.851 1.00 87.19 104 LYS A N 1
ATOM 859 C CA . LYS A 1 104 ? 2.639 2.750 14.961 1.00 87.19 104 LYS A CA 1
ATOM 860 C C . LYS A 1 104 ? 3.500 3.204 13.787 1.00 87.19 104 LYS A C 1
ATOM 862 O O . LYS A 1 104 ? 3.000 3.350 12.677 1.00 87.19 104 LYS A O 1
ATOM 867 N N . ASN A 1 105 ? 4.805 3.317 13.999 1.00 88.94 105 ASN A N 1
ATOM 868 C CA . ASN A 1 105 ? 5.730 3.571 12.897 1.00 88.94 105 ASN A CA 1
ATOM 869 C C . ASN A 1 105 ? 5.727 2.388 11.916 1.00 88.94 105 ASN A C 1
ATOM 871 O O . ASN A 1 105 ? 5.942 1.235 12.313 1.00 88.94 105 ASN A O 1
ATOM 875 N N . LEU A 1 106 ? 5.471 2.700 10.648 1.00 90.81 106 LEU A N 1
ATOM 876 C CA . LEU A 1 106 ? 5.561 1.777 9.518 1.00 90.81 106 LEU A CA 1
ATOM 877 C C . LEU A 1 106 ? 7.034 1.484 9.193 1.00 90.81 106 LEU A C 1
ATOM 879 O O . LEU A 1 106 ? 7.928 2.076 9.806 1.00 90.81 106 LEU A O 1
ATOM 883 N N . CYS A 1 107 ? 7.301 0.499 8.333 1.00 90.81 107 CYS A N 1
ATOM 884 C CA . CYS A 1 107 ? 8.676 0.232 7.899 1.00 90.81 107 CYS A CA 1
ATOM 885 C C . CYS A 1 107 ? 9.140 1.269 6.869 1.00 90.81 107 CYS A C 1
ATOM 887 O O . CYS A 1 107 ? 10.259 1.754 6.999 1.00 90.81 107 CYS A O 1
ATOM 889 N N . ASP A 1 108 ? 8.246 1.686 5.974 1.00 92.50 108 ASP A N 1
ATOM 890 C CA . ASP A 1 108 ? 8.432 2.784 5.024 1.00 92.50 108 ASP A CA 1
ATOM 891 C C . ASP A 1 108 ? 7.221 3.738 5.040 1.00 92.50 108 ASP A C 1
ATOM 893 O O . ASP A 1 108 ? 6.209 3.488 5.707 1.00 92.50 108 ASP A O 1
ATOM 897 N N . SER A 1 109 ? 7.324 4.868 4.334 1.00 93.69 109 SER A N 1
ATOM 898 C CA . SER A 1 109 ? 6.209 5.810 4.197 1.00 93.69 109 SER A CA 1
ATOM 899 C C . SER A 1 109 ? 5.044 5.177 3.420 1.00 93.69 109 SER A C 1
ATOM 901 O O . SER A 1 109 ? 5.242 4.302 2.579 1.00 93.69 109 SER A O 1
ATOM 903 N N . LEU A 1 110 ? 3.804 5.620 3.668 1.00 94.31 110 LEU A N 1
ATOM 904 C CA . LEU A 1 110 ? 2.637 5.106 2.933 1.00 94.31 110 LEU A CA 1
ATOM 905 C C . LEU A 1 110 ? 2.754 5.328 1.421 1.00 94.31 110 LEU A C 1
ATOM 907 O O . LEU A 1 110 ? 2.344 4.476 0.634 1.00 94.31 110 LEU A O 1
ATOM 911 N N . GLU A 1 111 ? 3.333 6.451 1.018 1.00 95.50 111 GLU A N 1
ATOM 912 C CA . GLU A 1 111 ? 3.578 6.752 -0.385 1.00 95.50 111 GLU A CA 1
ATOM 913 C C . GLU A 1 111 ? 4.592 5.778 -1.005 1.00 95.50 111 GLU A C 1
ATOM 915 O O . GLU A 1 111 ? 4.314 5.192 -2.054 1.00 95.50 111 GLU A O 1
ATOM 920 N N . ASP A 1 112 ? 5.714 5.523 -0.329 1.00 95.94 112 ASP A N 1
ATOM 921 C CA . ASP A 1 112 ? 6.733 4.588 -0.816 1.00 95.94 112 ASP A CA 1
ATOM 922 C C . ASP A 1 112 ? 6.201 3.159 -0.874 1.00 95.94 112 ASP A C 1
ATOM 924 O O . ASP A 1 112 ? 6.378 2.479 -1.883 1.00 95.94 112 ASP A O 1
ATOM 928 N N . MET A 1 113 ? 5.471 2.712 0.154 1.00 96.06 113 MET A N 1
ATOM 929 C CA . MET A 1 113 ? 4.832 1.392 0.151 1.00 96.06 113 MET A CA 1
ATOM 930 C C . MET A 1 113 ? 3.914 1.213 -1.065 1.00 96.06 113 MET A C 1
ATOM 932 O O . MET A 1 113 ? 3.945 0.158 -1.703 1.00 96.06 113 MET A O 1
ATOM 936 N N . ARG A 1 114 ? 3.120 2.233 -1.426 1.00 96.88 114 ARG A N 1
ATOM 937 C CA . ARG A 1 114 ? 2.245 2.212 -2.613 1.00 96.88 114 ARG A CA 1
ATOM 938 C C . ARG A 1 114 ? 3.044 2.166 -3.916 1.00 96.88 114 ARG A C 1
ATOM 940 O O . ARG A 1 114 ? 2.724 1.350 -4.781 1.00 96.88 114 ARG A O 1
ATOM 947 N N . LYS A 1 115 ? 4.084 2.996 -4.055 1.00 97.38 115 LYS A N 1
ATOM 948 C CA . LYS A 1 115 ? 4.970 3.019 -5.234 1.00 97.38 115 LYS A CA 1
ATOM 949 C C . LYS A 1 115 ? 5.673 1.676 -5.430 1.00 97.38 115 LYS A C 1
ATOM 951 O O . LYS A 1 115 ? 5.579 1.078 -6.500 1.00 97.38 115 LYS A O 1
ATOM 956 N N . ILE A 1 116 ? 6.295 1.150 -4.379 1.00 96.81 116 ILE A N 1
ATOM 957 C CA . ILE A 1 116 ? 6.993 -0.139 -4.409 1.00 96.81 116 ILE A CA 1
ATOM 958 C C . ILE A 1 116 ? 6.010 -1.267 -4.732 1.00 96.81 116 ILE A C 1
ATOM 960 O O . ILE A 1 116 ? 6.296 -2.087 -5.599 1.00 96.81 116 ILE A O 1
ATOM 964 N N . SER A 1 117 ? 4.828 -1.275 -4.106 1.00 96.94 117 SER A N 1
ATOM 965 C CA . SER A 1 117 ? 3.786 -2.270 -4.400 1.00 96.94 117 SER A CA 1
ATOM 966 C C . SER A 1 117 ? 3.312 -2.218 -5.851 1.00 96.94 117 SER A C 1
ATOM 968 O O . SER A 1 117 ? 3.003 -3.255 -6.435 1.00 96.94 117 SER A O 1
ATOM 970 N N . TYR A 1 118 ? 3.257 -1.024 -6.450 1.00 97.25 118 TYR A N 1
ATOM 971 C CA . TYR A 1 118 ? 2.949 -0.879 -7.868 1.00 97.25 118 TYR A CA 1
ATOM 972 C C . TYR A 1 118 ? 4.032 -1.507 -8.748 1.00 97.25 118 TYR A C 1
ATOM 974 O O . TYR A 1 118 ? 3.703 -2.319 -9.611 1.00 97.25 118 TYR A O 1
ATOM 982 N N . ALA A 1 119 ? 5.304 -1.175 -8.510 1.00 97.00 119 ALA A N 1
ATOM 983 C CA . ALA A 1 119 ? 6.419 -1.770 -9.246 1.00 97.00 119 ALA A CA 1
ATOM 984 C C . ALA A 1 119 ? 6.451 -3.297 -9.080 1.00 97.00 119 ALA A C 1
ATOM 986 O O . ALA A 1 119 ? 6.648 -4.011 -10.057 1.00 97.00 119 ALA A O 1
ATOM 987 N N . TYR A 1 120 ? 6.177 -3.796 -7.871 1.00 96.38 120 TYR A N 1
ATOM 988 C CA . TYR A 1 120 ? 6.083 -5.225 -7.586 1.00 96.38 120 TYR A CA 1
ATOM 989 C C . TYR A 1 120 ? 5.012 -5.924 -8.412 1.00 96.38 120 TYR A C 1
ATOM 991 O O . TYR A 1 120 ? 5.306 -6.927 -9.055 1.00 96.38 120 TYR A O 1
ATOM 999 N N . LYS A 1 121 ? 3.797 -5.368 -8.460 1.00 96.06 121 LYS A N 1
ATOM 1000 C CA . LYS A 1 121 ? 2.719 -5.928 -9.279 1.00 96.06 121 LYS A CA 1
ATOM 1001 C C . LYS A 1 121 ? 3.119 -6.009 -10.755 1.00 96.06 121 LYS A C 1
ATOM 1003 O O . LYS A 1 121 ? 2.972 -7.057 -11.369 1.00 96.06 121 LYS A O 1
ATOM 1008 N N . ILE A 1 122 ? 3.652 -4.916 -11.306 1.00 97.00 122 ILE A N 1
ATOM 1009 C CA . ILE A 1 122 ? 4.084 -4.881 -12.708 1.00 97.00 122 ILE A CA 1
ATOM 1010 C C . ILE A 1 122 ? 5.185 -5.911 -12.965 1.00 97.00 122 ILE A C 1
ATOM 1012 O O . ILE A 1 122 ? 5.125 -6.620 -13.961 1.00 97.00 122 ILE A O 1
ATOM 1016 N N . ALA A 1 123 ? 6.169 -6.028 -12.078 1.00 95.00 123 ALA A N 1
ATOM 1017 C CA . ALA A 1 123 ? 7.242 -7.001 -12.232 1.00 95.00 123 ALA A CA 1
ATOM 1018 C C . ALA A 1 123 ? 6.721 -8.444 -12.181 1.00 95.00 123 ALA A C 1
ATOM 1020 O O . ALA A 1 123 ? 7.067 -9.242 -13.047 1.00 95.00 123 ALA A O 1
ATOM 1021 N N . GLN A 1 124 ? 5.821 -8.752 -11.241 1.00 94.06 124 GLN A N 1
ATOM 1022 C CA . GLN A 1 124 ? 5.202 -10.071 -11.112 1.00 94.06 124 GLN A CA 1
ATOM 1023 C C . GLN A 1 124 ? 4.436 -10.477 -12.380 1.00 94.06 124 GLN A C 1
ATOM 1025 O O . GLN A 1 124 ? 4.621 -11.589 -12.868 1.00 94.06 124 GLN A O 1
ATOM 1030 N N . ASP A 1 125 ? 3.645 -9.563 -12.950 1.00 95.38 125 ASP A N 1
ATOM 1031 C CA . ASP A 1 125 ? 2.890 -9.786 -14.195 1.00 95.38 125 ASP A CA 1
ATOM 1032 C C . ASP A 1 125 ? 3.809 -10.010 -15.419 1.00 95.38 125 ASP A C 1
ATOM 1034 O O . ASP A 1 125 ? 3.346 -10.413 -16.485 1.00 95.38 125 ASP A O 1
ATOM 1038 N N . ASN A 1 126 ? 5.109 -9.733 -15.279 1.00 94.25 126 ASN A N 1
ATOM 1039 C CA . ASN A 1 126 ? 6.117 -9.806 -16.336 1.00 94.25 126 ASN A CA 1
ATOM 1040 C C . ASN A 1 126 ? 7.268 -10.767 -16.022 1.00 94.25 126 ASN A C 1
ATOM 1042 O O . ASN A 1 126 ? 8.242 -10.792 -16.764 1.00 94.25 126 ASN A O 1
ATOM 1046 N N . ASN A 1 127 ? 7.172 -11.547 -14.940 1.00 92.56 127 ASN A N 1
ATOM 1047 C CA . ASN A 1 127 ? 8.238 -12.442 -14.484 1.00 92.56 127 ASN A CA 1
ATOM 1048 C C . ASN A 1 127 ? 9.601 -11.739 -14.281 1.00 92.56 127 ASN A C 1
ATOM 1050 O O . ASN A 1 127 ? 10.658 -12.296 -14.568 1.00 92.56 127 ASN A O 1
ATOM 1054 N N . LEU A 1 128 ? 9.563 -10.503 -13.782 1.00 92.69 128 LEU A N 1
ATOM 1055 C CA . LEU A 1 128 ? 10.732 -9.692 -13.445 1.00 92.69 128 LEU A CA 1
ATOM 1056 C C . LEU A 1 128 ? 10.848 -9.514 -11.931 1.00 92.69 128 LEU A C 1
ATOM 1058 O O . LEU A 1 128 ? 9.878 -9.679 -11.183 1.00 92.69 128 LEU A O 1
ATOM 1062 N N . MET A 1 129 ? 12.020 -9.078 -11.476 1.00 89.88 129 MET A N 1
ATOM 1063 C CA . MET A 1 129 ? 12.198 -8.598 -10.113 1.00 89.88 129 MET A CA 1
ATOM 1064 C C . MET A 1 129 ? 11.855 -7.106 -10.032 1.00 89.88 129 MET A C 1
ATOM 1066 O O . MET A 1 129 ? 12.239 -6.292 -10.871 1.00 89.88 129 MET A O 1
ATOM 1070 N N . HIS A 1 130 ? 11.125 -6.701 -8.993 1.00 87.75 130 HIS A N 1
ATOM 1071 C CA . HIS A 1 130 ? 10.578 -5.340 -8.889 1.00 87.75 130 HIS A CA 1
ATOM 1072 C C . HIS A 1 130 ? 11.638 -4.246 -8.790 1.00 87.75 130 HIS A C 1
ATOM 1074 O O . HIS A 1 130 ? 11.428 -3.146 -9.297 1.00 87.75 130 HIS A O 1
ATOM 1080 N N . TYR A 1 131 ? 12.787 -4.552 -8.185 1.00 87.88 131 TYR A N 1
ATOM 1081 C CA . TYR A 1 131 ? 13.931 -3.642 -8.098 1.00 87.88 131 TYR A CA 1
ATOM 1082 C C . TYR A 1 131 ? 14.616 -3.392 -9.448 1.00 87.88 131 TYR A C 1
ATOM 1084 O O . TYR A 1 131 ? 15.493 -2.540 -9.538 1.00 87.88 131 TYR A O 1
ATOM 1092 N N . GLU A 1 132 ? 14.237 -4.114 -10.502 1.00 91.75 132 GLU A N 1
ATOM 1093 C CA . GLU A 1 132 ? 14.730 -3.850 -11.851 1.00 91.75 132 GLU A CA 1
ATOM 1094 C C . GLU A 1 132 ? 13.913 -2.778 -12.582 1.00 91.75 132 GLU A C 1
ATOM 1096 O O . GLU A 1 132 ? 14.342 -2.281 -13.621 1.00 91.75 132 GLU A O 1
ATOM 1101 N N . LEU A 1 133 ? 12.735 -2.420 -12.057 1.00 95.50 133 LEU A N 1
ATOM 1102 C CA . LEU A 1 133 ? 11.832 -1.456 -12.686 1.00 95.50 133 LEU A CA 1
ATOM 1103 C C . LEU A 1 133 ? 11.966 -0.036 -12.130 1.00 95.50 133 LEU A C 1
ATOM 1105 O O . LEU A 1 133 ? 11.373 0.889 -12.682 1.00 95.50 133 LEU A O 1
ATOM 1109 N N . PHE A 1 134 ? 12.724 0.166 -11.054 1.00 95.50 134 PHE A N 1
ATOM 1110 C CA . PHE A 1 134 ? 12.985 1.487 -10.487 1.00 95.50 134 PHE A CA 1
ATOM 1111 C C . PHE A 1 134 ? 14.254 1.477 -9.635 1.00 95.50 134 PHE A C 1
ATOM 1113 O O . PHE A 1 134 ? 14.653 0.452 -9.085 1.00 95.50 134 PHE A O 1
ATOM 1120 N N . LYS A 1 135 ? 14.866 2.647 -9.469 1.00 94.44 135 LYS A N 1
ATOM 1121 C CA . LYS A 1 135 ? 15.953 2.875 -8.519 1.00 94.44 135 LYS A CA 1
ATOM 1122 C C . LYS A 1 135 ? 15.415 3.453 -7.221 1.00 94.44 135 LYS A C 1
ATOM 1124 O O . LYS A 1 135 ? 14.432 4.181 -7.179 1.00 94.44 135 LYS A O 1
ATOM 1129 N N . SER A 1 136 ? 16.169 3.233 -6.155 1.00 91.81 136 SER A N 1
ATOM 1130 C CA . SER A 1 136 ? 15.997 3.861 -4.844 1.00 91.81 136 SER A CA 1
ATOM 1131 C C . SER A 1 136 ? 15.707 5.369 -4.873 1.00 91.81 136 SER A C 1
ATOM 1133 O O . SER A 1 136 ? 14.924 5.854 -4.062 1.00 91.81 136 SER A O 1
ATOM 1135 N N . THR A 1 137 ? 16.351 6.104 -5.780 1.00 95.06 137 THR A N 1
ATOM 1136 C CA . THR A 1 137 ? 16.186 7.554 -5.962 1.00 95.06 137 THR A CA 1
ATOM 1137 C C . THR A 1 137 ? 14.837 7.926 -6.565 1.00 95.06 137 THR A C 1
ATOM 1139 O O . THR A 1 137 ? 14.322 9.005 -6.289 1.00 95.06 137 THR A O 1
ATOM 1142 N N . ASP A 1 138 ? 14.235 7.026 -7.338 1.00 96.38 138 ASP A N 1
ATOM 1143 C CA . ASP A 1 138 ? 12.989 7.282 -8.059 1.00 96.38 138 ASP A CA 1
ATOM 1144 C C . ASP A 1 138 ? 11.800 7.384 -7.096 1.00 96.38 138 ASP A C 1
ATOM 1146 O O . ASP A 1 138 ? 10.788 7.990 -7.428 1.00 96.38 138 ASP A O 1
ATOM 1150 N N . LEU A 1 139 ? 11.925 6.870 -5.866 1.00 95.56 139 LEU A N 1
ATOM 1151 C CA . LEU A 1 139 ? 10.910 7.027 -4.817 1.00 95.56 139 LEU A CA 1
ATOM 1152 C C . LEU A 1 139 ? 10.649 8.497 -4.446 1.00 95.56 139 LEU A C 1
ATOM 1154 O O . LEU A 1 139 ? 9.562 8.817 -3.974 1.00 95.56 139 LEU A O 1
ATOM 1158 N N . GLN A 1 140 ? 11.599 9.397 -4.725 1.00 96.56 140 GLN A N 1
ATOM 1159 C CA . GLN A 1 140 ? 11.427 10.842 -4.532 1.00 96.56 140 GLN A CA 1
ATOM 1160 C C . GLN A 1 140 ? 10.536 11.495 -5.602 1.00 96.56 140 GLN A C 1
ATOM 1162 O O . GLN A 1 140 ? 10.105 12.634 -5.435 1.00 96.56 140 GLN A O 1
ATOM 1167 N N . LEU A 1 141 ? 10.252 10.802 -6.710 1.00 97.50 141 LEU A N 1
ATOM 1168 C CA . LEU A 1 141 ? 9.331 11.283 -7.737 1.00 97.50 141 LEU A CA 1
ATOM 1169 C C . LEU A 1 141 ? 7.897 11.287 -7.208 1.00 97.50 141 LEU A C 1
ATOM 1171 O O . LEU A 1 141 ? 7.546 10.472 -6.359 1.00 97.50 141 LEU A O 1
ATOM 1175 N N . SER A 1 142 ? 7.030 12.131 -7.770 1.00 96.88 142 SER A N 1
ATOM 1176 C CA . SER A 1 142 ? 5.588 12.021 -7.520 1.00 96.88 142 SER A CA 1
ATOM 1177 C C . SER A 1 142 ? 5.064 10.640 -7.929 1.00 96.88 142 SER A C 1
ATOM 1179 O O . SER A 1 142 ? 5.641 9.975 -8.792 1.00 96.88 142 SER A O 1
ATOM 1181 N N . GLU A 1 143 ? 3.945 10.196 -7.352 1.00 95.12 143 GLU A N 1
ATOM 1182 C CA . GLU A 1 143 ? 3.369 8.884 -7.680 1.00 95.12 143 GLU A CA 1
ATOM 1183 C C . GLU A 1 143 ? 3.140 8.700 -9.194 1.00 95.12 143 GLU A C 1
ATOM 1185 O O . GLU A 1 143 ? 3.472 7.653 -9.750 1.00 95.12 143 GLU A O 1
ATOM 1190 N N . ALA A 1 144 ? 2.634 9.728 -9.881 1.00 96.81 144 ALA A N 1
ATOM 1191 C CA . ALA A 1 144 ? 2.430 9.693 -11.328 1.00 96.81 144 ALA A CA 1
ATOM 1192 C C . ALA A 1 144 ? 3.750 9.546 -12.105 1.00 96.81 144 ALA A C 1
ATOM 1194 O O . ALA A 1 144 ? 3.847 8.691 -12.988 1.00 96.81 144 ALA A O 1
ATOM 1195 N N . ALA A 1 145 ? 4.774 10.330 -11.753 1.00 98.12 145 ALA A N 1
ATOM 1196 C CA . ALA A 1 145 ? 6.081 10.269 -12.403 1.00 98.12 145 ALA A CA 1
ATOM 1197 C C . ALA A 1 145 ? 6.790 8.931 -12.138 1.00 98.12 145 ALA A C 1
ATOM 1199 O O . ALA A 1 145 ? 7.344 8.333 -13.057 1.00 98.12 145 ALA A O 1
ATOM 1200 N N . PHE A 1 146 ? 6.693 8.404 -10.915 1.00 98.25 146 PHE A N 1
ATOM 1201 C CA . PHE A 1 146 ? 7.207 7.081 -10.568 1.00 98.25 146 PHE A CA 1
ATOM 1202 C C . PHE A 1 146 ? 6.553 5.980 -11.412 1.00 98.25 146 PHE A C 1
ATOM 1204 O O . PHE A 1 146 ? 7.238 5.149 -12.006 1.00 98.25 146 PHE A O 1
ATOM 1211 N N . ARG A 1 147 ? 5.217 5.985 -11.514 1.00 98.00 147 ARG A N 1
ATOM 1212 C CA . ARG A 1 147 ? 4.477 4.999 -12.316 1.00 98.00 147 ARG A CA 1
ATOM 1213 C C . ARG A 1 147 ? 4.858 5.068 -13.795 1.00 98.00 147 ARG A C 1
ATOM 1215 O O . ARG A 1 147 ? 4.962 4.024 -14.435 1.00 98.00 147 ARG A O 1
ATOM 1222 N N . ALA A 1 148 ? 5.068 6.271 -14.332 1.00 98.06 148 ALA A N 1
ATOM 1223 C CA . ALA A 1 148 ? 5.553 6.452 -15.697 1.00 98.06 148 ALA A CA 1
ATOM 1224 C C . ALA A 1 148 ? 6.959 5.857 -15.874 1.00 98.06 148 ALA A C 1
ATOM 1226 O O . ALA A 1 148 ? 7.170 5.087 -16.808 1.00 98.06 148 ALA A O 1
ATOM 1227 N N . LYS A 1 149 ? 7.873 6.114 -14.928 1.00 98.06 149 LYS A N 1
ATOM 1228 C CA . LYS A 1 149 ? 9.239 5.571 -14.942 1.00 98.06 149 LYS A CA 1
ATOM 1229 C C . LYS A 1 149 ? 9.268 4.041 -14.924 1.00 98.06 149 LYS A C 1
ATOM 1231 O O . LYS A 1 149 ? 9.994 3.431 -15.700 1.00 98.06 149 LYS A O 1
ATOM 1236 N N . VAL A 1 150 ? 8.435 3.415 -14.090 1.00 97.75 150 VAL A N 1
ATOM 1237 C CA . VAL A 1 150 ? 8.294 1.948 -14.037 1.00 97.75 150 VAL A CA 1
ATOM 1238 C C . VAL A 1 150 ? 7.876 1.376 -15.394 1.00 97.75 150 VAL A C 1
ATOM 1240 O O . VAL A 1 150 ? 8.437 0.377 -15.838 1.00 97.75 150 VAL A O 1
ATOM 1243 N N . LYS A 1 151 ? 6.908 2.009 -16.070 1.00 97.50 151 LYS A N 1
ATOM 1244 C CA . LYS A 1 151 ? 6.450 1.571 -17.398 1.00 97.50 151 LYS A CA 1
ATOM 1245 C C . LYS A 1 151 ? 7.521 1.756 -18.474 1.00 97.50 151 LYS A C 1
ATOM 1247 O O . LYS A 1 151 ? 7.703 0.858 -19.284 1.00 97.50 151 LYS A O 1
ATOM 1252 N N . GLU A 1 152 ? 8.221 2.888 -18.467 1.00 97.06 152 GLU A N 1
ATOM 1253 C CA . GLU A 1 152 ? 9.348 3.162 -19.372 1.00 97.06 152 GLU A CA 1
ATOM 1254 C C . GLU A 1 152 ? 10.438 2.091 -19.224 1.00 97.06 152 GLU A C 1
ATOM 1256 O O . GLU A 1 152 ? 10.846 1.477 -20.204 1.00 97.06 152 GLU A O 1
ATOM 1261 N N . ASN A 1 153 ? 10.848 1.792 -17.988 1.00 96.75 153 ASN A N 1
ATOM 1262 C CA . ASN A 1 153 ? 11.868 0.778 -17.718 1.00 96.75 153 ASN A CA 1
ATOM 1263 C C . ASN A 1 153 ? 11.425 -0.629 -18.151 1.00 96.75 153 ASN A C 1
ATOM 1265 O O . ASN A 1 153 ? 12.246 -1.399 -18.645 1.00 96.75 153 ASN A O 1
ATOM 1269 N N . LEU A 1 154 ? 10.137 -0.962 -17.996 1.00 96.88 154 LEU A N 1
ATOM 1270 C CA . LEU A 1 154 ? 9.583 -2.223 -18.493 1.00 96.88 154 LEU A CA 1
ATOM 1271 C C . LEU A 1 154 ? 9.666 -2.318 -20.025 1.00 96.88 154 LEU A C 1
ATOM 1273 O O . LEU A 1 154 ? 10.044 -3.367 -20.539 1.00 96.88 154 LEU A O 1
ATOM 1277 N N . LEU A 1 155 ? 9.310 -1.250 -20.748 1.00 95.56 155 LEU A N 1
ATOM 1278 C CA . LEU A 1 155 ? 9.388 -1.215 -22.213 1.00 95.56 155 LEU A CA 1
ATOM 1279 C C . LEU A 1 155 ? 10.831 -1.388 -22.688 1.00 95.56 155 LEU A C 1
ATOM 1281 O O . LEU A 1 155 ? 11.102 -2.291 -23.471 1.00 95.56 155 LEU A O 1
ATOM 1285 N N . ASN A 1 156 ? 11.756 -0.613 -22.118 1.00 93.94 156 ASN A N 1
ATOM 1286 C CA . ASN A 1 156 ? 13.175 -0.701 -22.456 1.00 93.94 156 ASN A CA 1
ATOM 1287 C C . ASN A 1 156 ? 13.730 -2.113 -22.223 1.00 93.94 156 ASN A C 1
ATOM 1289 O O . ASN A 1 156 ? 14.558 -2.580 -22.992 1.00 93.94 156 ASN A O 1
ATOM 1293 N N . LYS A 1 157 ? 13.296 -2.815 -21.169 1.00 91.44 157 LYS A N 1
ATOM 1294 C CA . LYS A 1 157 ? 13.718 -4.204 -20.940 1.00 91.44 157 LYS A CA 1
ATOM 1295 C C . LYS A 1 157 ? 13.247 -5.143 -22.044 1.00 91.44 157 LYS A C 1
ATOM 1297 O O . LYS A 1 157 ? 14.063 -5.879 -22.574 1.00 91.44 157 LYS A O 1
ATOM 1302 N N . ARG A 1 158 ? 11.968 -5.066 -22.411 1.00 89.31 158 ARG A N 1
ATOM 1303 C CA . ARG A 1 158 ? 11.382 -5.908 -23.463 1.00 89.31 158 ARG A CA 1
ATOM 1304 C C . ARG A 1 158 ? 11.993 -5.662 -24.844 1.00 89.31 158 ARG A C 1
ATOM 1306 O O . ARG A 1 158 ? 11.982 -6.561 -25.665 1.00 89.31 158 ARG A O 1
ATOM 1313 N N . GLU A 1 159 ? 12.484 -4.454 -25.114 1.00 88.00 159 GLU A N 1
ATOM 1314 C CA . GLU A 1 159 ? 13.172 -4.129 -26.374 1.00 88.00 159 GLU A CA 1
ATOM 1315 C C . GLU A 1 159 ? 14.602 -4.689 -26.447 1.00 88.00 159 GLU A C 1
ATOM 1317 O O . GLU A 1 159 ? 15.170 -4.763 -27.534 1.00 88.00 159 GLU A O 1
ATOM 1322 N N . ASN A 1 160 ? 15.190 -5.063 -25.306 1.00 78.62 160 ASN A N 1
ATOM 1323 C CA . ASN A 1 160 ? 16.554 -5.586 -25.207 1.00 78.62 160 ASN A CA 1
ATOM 1324 C C . ASN A 1 160 ? 16.608 -7.112 -24.965 1.00 78.62 160 ASN A C 1
ATOM 1326 O O . ASN A 1 160 ? 17.697 -7.639 -24.731 1.00 78.62 160 ASN A O 1
ATOM 1330 N N . GLU A 1 161 ? 15.459 -7.795 -24.992 1.00 69.44 161 GLU A N 1
ATOM 1331 C CA . GLU A 1 161 ? 15.306 -9.263 -24.941 1.00 69.44 161 GLU A CA 1
ATOM 1332 C C . GLU A 1 161 ? 15.086 -9.836 -26.347 1.00 69.44 161 GLU A C 1
ATOM 1334 O O . GLU A 1 161 ? 15.684 -10.898 -26.638 1.00 69.44 161 GLU A O 1
#

Foldseek 3Di:
DPPPVVVVVVVPPPPPQVDKDKFWDKDDDPPAAFIKIWIWIDGPQKIWIWIWGGGDVLAIAIPDTDIDRNVCQPPDDQWHWDQDPQAIFIGRVVVRDTDGTHHDDDPDDPLSNVLSNLLCVVQVVVVHDSCQQDPPVLSPPDSVSSNVSSVVSVVVVVVVD

pLDDT: mean 86.23, std 15.71, range [40.38, 98.25]

Sequence (161 aa):
MKNYILLLILLGTFTLQAQEQVFTSRKGPKFLPGHYDITITVQNDTLKYELFNHWYSRSYAQLRNVSIPLNDIHKQDSITFKITKKGIHLTDEKFGITKKIKRKNLCDSLEDMRKISYAYKIAQDNNLMHYELFKSTDLQLSEAAFRAKVKENLLNKRENE

Radius of gyration: 20.31 Å; chains: 1; bounding box: 39×66×48 Å

Organism: NCBI:txid2562892